Protein AF-A0A2A2F6D9-F1 (afdb_monomer_lite)

Structure (mmCIF, N/CA/C/O backbone):
data_AF-A0A2A2F6D9-F1
#
_entry.id   AF-A0A2A2F6D9-F1
#
loop_
_atom_site.group_PDB
_atom_site.id
_atom_site.type_symbol
_atom_site.label_atom_id
_atom_site.label_alt_id
_atom_site.label_comp_id
_atom_site.label_asym_id
_atom_site.label_entity_id
_atom_site.label_seq_id
_atom_site.pdbx_PDB_ins_code
_atom_site.Cartn_x
_atom_site.Cartn_y
_atom_site.Cartn_z
_atom_site.occupancy
_atom_site.B_iso_or_equiv
_atom_site.auth_seq_id
_atom_site.auth_comp_id
_atom_site.auth_asym_id
_atom_site.auth_atom_id
_atom_site.pdbx_PDB_model_num
ATOM 1 N N . MET A 1 1 ? 51.964 -41.906 -39.718 1.00 43.00 1 MET A N 1
ATOM 2 C CA . MET A 1 1 ? 52.713 -40.683 -39.360 1.00 43.00 1 MET A CA 1
ATOM 3 C C . MET A 1 1 ? 52.115 -39.531 -40.146 1.00 43.00 1 MET A C 1
ATOM 5 O O . MET A 1 1 ? 51.788 -39.744 -41.304 1.00 43.00 1 MET A O 1
ATOM 9 N N . SER A 1 2 ? 52.024 -38.369 -39.494 1.00 34.75 2 SER A N 1
ATOM 10 C CA . SER A 1 2 ? 51.356 -37.113 -39.884 1.00 34.75 2 SER A CA 1
ATOM 11 C C . SER A 1 2 ? 49.825 -37.084 -39.756 1.00 34.75 2 SER A C 1
ATOM 13 O O . SER A 1 2 ? 49.153 -38.076 -40.006 1.00 34.75 2 SER A O 1
ATOM 15 N N . TRP A 1 3 ? 49.200 -35.960 -39.421 1.00 29.88 3 TRP A N 1
ATOM 16 C CA . TRP A 1 3 ? 49.374 -35.036 -38.292 1.00 29.88 3 TRP A CA 1
ATOM 17 C C . TRP A 1 3 ? 48.046 -34.258 -38.215 1.00 29.88 3 TRP A C 1
ATOM 19 O O . TRP A 1 3 ? 47.393 -34.045 -39.235 1.00 29.88 3 TRP A O 1
ATOM 29 N N . PHE A 1 4 ? 47.624 -33.874 -37.013 1.00 44.81 4 PHE A N 1
ATOM 30 C CA . PHE A 1 4 ? 46.450 -33.032 -36.775 1.00 44.81 4 PHE A CA 1
ATOM 31 C C . PHE A 1 4 ? 46.633 -31.634 -37.371 1.00 44.81 4 PHE A C 1
ATOM 33 O O . PHE A 1 4 ? 47.672 -31.032 -37.134 1.00 44.81 4 PHE A O 1
ATOM 40 N N . THR A 1 5 ? 45.564 -31.050 -37.917 1.00 42.06 5 THR A N 1
ATOM 41 C CA . THR A 1 5 ? 45.188 -29.665 -37.586 1.00 42.06 5 THR A CA 1
ATOM 42 C C . THR A 1 5 ? 43.671 -29.494 -37.647 1.00 42.06 5 THR A C 1
ATOM 44 O O . THR A 1 5 ? 43.041 -29.440 -38.697 1.00 42.06 5 THR A O 1
ATOM 47 N N . ARG A 1 6 ? 43.081 -29.426 -36.450 1.00 45.91 6 ARG A N 1
ATOM 48 C CA . ARG A 1 6 ? 41.767 -28.843 -36.191 1.00 45.91 6 ARG A CA 1
ATOM 49 C C . ARG A 1 6 ? 41.917 -27.325 -36.258 1.00 45.91 6 ARG A C 1
ATOM 51 O O . ARG A 1 6 ? 42.687 -26.775 -35.476 1.00 45.91 6 ARG A O 1
ATOM 58 N N . THR A 1 7 ? 41.131 -26.659 -37.091 1.00 43.53 7 THR A N 1
ATOM 59 C CA . THR A 1 7 ? 40.937 -25.206 -37.012 1.00 43.53 7 THR A CA 1
ATOM 60 C C . THR A 1 7 ? 39.458 -24.962 -36.754 1.00 43.53 7 THR A C 1
ATOM 62 O O . THR A 1 7 ? 38.658 -24.826 -37.673 1.00 43.53 7 THR A O 1
ATOM 65 N N . ALA A 1 8 ? 39.071 -24.993 -35.478 1.00 43.31 8 ALA A N 1
ATOM 66 C CA . ALA A 1 8 ? 37.779 -24.475 -35.057 1.00 43.31 8 ALA A CA 1
ATOM 67 C C . ALA A 1 8 ? 37.908 -22.950 -35.009 1.00 43.31 8 ALA A C 1
ATOM 69 O O . ALA A 1 8 ? 38.541 -22.402 -34.108 1.00 43.31 8 ALA A O 1
ATOM 70 N N . ILE A 1 9 ? 37.363 -22.281 -36.021 1.00 41.03 9 ILE A N 1
ATOM 71 C CA . ILE A 1 9 ? 37.222 -20.829 -36.038 1.00 41.03 9 ILE A CA 1
ATOM 72 C C . ILE A 1 9 ? 36.153 -20.491 -34.997 1.00 41.03 9 ILE A C 1
ATOM 74 O O . ILE A 1 9 ? 34.962 -20.692 -35.226 1.00 41.03 9 ILE A O 1
ATOM 78 N N . TRP A 1 10 ? 36.586 -20.017 -33.831 1.00 39.91 10 TRP A N 1
ATOM 79 C CA . TRP A 1 10 ? 35.706 -19.358 -32.876 1.00 39.91 10 TRP A CA 1
ATOM 80 C C . TRP A 1 10 ? 35.359 -17.981 -33.436 1.00 39.91 10 TRP A C 1
ATOM 82 O O . TRP A 1 10 ? 36.112 -17.022 -33.285 1.00 39.91 10 TRP A O 1
ATOM 92 N N . ILE A 1 11 ? 34.221 -17.892 -34.123 1.00 44.56 11 ILE A N 1
ATOM 93 C CA . ILE A 1 11 ? 33.570 -16.609 -34.374 1.00 44.56 11 ILE A CA 1
ATOM 94 C C . ILE A 1 11 ? 32.950 -16.197 -33.039 1.00 44.56 11 ILE A C 1
ATOM 96 O O . ILE A 1 11 ? 31.826 -16.577 -32.719 1.00 44.56 11 ILE A O 1
ATOM 100 N N . CYS A 1 12 ? 33.700 -15.446 -32.234 1.00 41.66 12 CYS A N 1
ATOM 101 C CA . CYS A 1 12 ? 33.106 -14.637 -31.180 1.00 41.66 12 CYS A CA 1
ATOM 102 C C . CYS A 1 12 ? 32.292 -13.546 -31.877 1.00 41.66 12 CYS A C 1
ATOM 104 O O . CYS A 1 12 ? 32.817 -12.488 -32.222 1.00 41.66 12 CYS A O 1
ATOM 106 N N . ALA A 1 13 ? 31.015 -13.823 -32.137 1.00 41.53 13 ALA A N 1
ATOM 107 C CA . ALA A 1 13 ? 30.051 -12.772 -32.390 1.00 41.53 13 ALA A CA 1
ATOM 108 C C . ALA A 1 13 ? 29.949 -11.963 -31.093 1.00 41.53 13 ALA A C 1
ATOM 110 O O . ALA A 1 13 ? 29.231 -12.339 -30.169 1.00 41.53 13 ALA A O 1
ATOM 111 N N . ALA A 1 14 ? 30.726 -10.883 -30.999 1.00 44.94 14 ALA A N 1
ATOM 112 C CA . ALA A 1 14 ? 30.404 -9.804 -30.089 1.00 44.94 14 ALA A CA 1
ATOM 113 C C . ALA A 1 14 ? 29.036 -9.291 -30.543 1.00 44.94 14 ALA A C 1
ATOM 115 O O . ALA A 1 14 ? 28.922 -8.646 -31.585 1.00 44.94 14 ALA A O 1
ATOM 116 N N . VAL A 1 15 ? 27.987 -9.678 -29.820 1.00 47.47 15 VAL A N 1
ATOM 117 C CA . VAL A 1 15 ? 26.666 -9.076 -29.961 1.00 47.47 15 VAL A CA 1
ATOM 118 C C . VAL A 1 15 ? 26.831 -7.658 -29.439 1.00 47.47 15 VAL A C 1
ATOM 120 O O . VAL A 1 15 ? 26.699 -7.401 -28.252 1.00 47.47 15 VAL A O 1
ATOM 123 N N . SER A 1 16 ? 27.246 -6.747 -30.312 1.00 50.25 16 SER A N 1
ATOM 124 C CA . SER A 1 16 ? 27.287 -5.330 -30.008 1.00 50.25 16 SER A CA 1
ATOM 125 C C . SER A 1 16 ? 25.850 -4.872 -29.795 1.00 50.25 16 SER A C 1
ATOM 127 O O . SER A 1 16 ? 25.067 -4.755 -30.741 1.00 50.25 16 SER A O 1
ATOM 129 N N . VAL A 1 17 ? 25.495 -4.648 -28.533 1.00 53.50 17 VAL A N 1
ATOM 130 C CA . VAL A 1 17 ? 24.250 -3.985 -28.147 1.00 53.50 17 VAL A CA 1
ATOM 131 C C . VAL A 1 17 ? 24.184 -2.674 -28.903 1.00 53.50 17 VAL A C 1
ATOM 133 O O . VAL A 1 17 ? 25.054 -1.811 -28.774 1.00 53.50 17 VAL A O 1
ATOM 136 N N . SER A 1 18 ? 23.173 -2.541 -29.752 1.00 50.72 18 SER A N 1
ATOM 137 C CA . SER A 1 18 ? 22.985 -1.300 -30.482 1.00 50.72 18 SER A CA 1
ATOM 138 C C . SER A 1 18 ? 22.567 -0.207 -29.492 1.00 50.72 18 SER A C 1
ATOM 140 O O . SER A 1 18 ? 21.715 -0.453 -28.643 1.00 50.72 18 SER A O 1
ATOM 142 N N . PRO A 1 19 ? 23.083 1.027 -29.597 1.00 52.06 19 PRO A N 1
ATOM 143 C CA . PRO A 1 19 ? 22.682 2.130 -28.715 1.00 52.06 19 PRO A CA 1
ATOM 144 C C . PRO A 1 19 ? 21.162 2.395 -28.721 1.00 52.06 19 PRO A C 1
ATOM 146 O O . PRO A 1 19 ? 20.620 2.893 -27.735 1.00 52.06 19 PRO A O 1
ATOM 149 N N . ALA A 1 20 ? 20.460 1.990 -29.787 1.00 54.66 20 ALA A N 1
ATOM 150 C CA . ALA A 1 20 ? 19.001 1.991 -29.862 1.00 54.66 20 ALA A CA 1
ATOM 151 C C . ALA A 1 20 ? 18.343 1.117 -28.774 1.00 54.66 20 ALA A C 1
ATOM 153 O O . ALA A 1 20 ? 17.448 1.593 -28.084 1.00 54.66 20 ALA A O 1
ATOM 154 N N . THR A 1 21 ? 18.834 -0.105 -28.528 1.00 62.47 21 THR A N 1
ATOM 155 C CA . THR A 1 21 ? 18.235 -1.019 -27.537 1.00 62.47 21 THR A CA 1
ATOM 156 C C . THR A 1 21 ? 18.499 -0.568 -26.101 1.00 62.47 21 THR A C 1
ATOM 158 O O . THR A 1 21 ? 17.655 -0.766 -25.233 1.00 62.47 21 THR A O 1
ATOM 161 N N . ALA A 1 22 ? 19.639 0.085 -25.842 1.00 64.56 22 ALA A N 1
ATOM 162 C CA . ALA A 1 22 ? 19.939 0.665 -24.532 1.00 64.56 22 ALA A CA 1
ATOM 163 C C . ALA A 1 22 ? 19.048 1.885 -24.227 1.00 64.56 22 ALA A C 1
ATOM 165 O O . ALA A 1 22 ? 18.476 1.977 -23.142 1.00 64.56 22 ALA A O 1
ATOM 166 N N . SER A 1 23 ? 18.872 2.792 -25.197 1.00 71.38 23 SER A N 1
ATOM 167 C CA . SER A 1 23 ? 17.970 3.942 -25.039 1.00 71.38 23 SER A CA 1
ATOM 168 C C . SER A 1 23 ? 16.511 3.505 -24.877 1.00 71.38 23 SER A C 1
ATOM 170 O O . SER A 1 23 ? 15.799 4.059 -24.043 1.00 71.38 23 SER A O 1
ATOM 172 N N . GLU A 1 24 ? 16.066 2.503 -25.638 1.00 85.38 24 GLU A N 1
ATOM 173 C CA . GLU A 1 24 ? 14.720 1.933 -25.521 1.00 85.38 24 GLU A CA 1
ATOM 174 C C . GLU A 1 24 ? 14.499 1.255 -24.162 1.00 85.38 24 GLU A C 1
ATOM 176 O O . GLU A 1 24 ? 13.464 1.478 -23.534 1.00 85.38 24 GLU A O 1
ATOM 181 N N . ALA A 1 25 ? 15.482 0.492 -23.668 1.00 86.69 25 ALA A N 1
ATOM 182 C CA . ALA A 1 25 ? 15.439 -0.129 -22.345 1.00 86.69 25 ALA A CA 1
ATOM 183 C C . ALA A 1 25 ? 15.317 0.911 -21.223 1.00 86.69 25 ALA A C 1
ATOM 185 O O . ALA A 1 25 ? 14.482 0.755 -20.330 1.00 86.69 25 ALA A O 1
ATOM 186 N N . ARG A 1 26 ? 16.105 1.992 -21.294 1.00 87.38 26 ARG A N 1
ATOM 187 C CA . ARG A 1 26 ? 16.047 3.092 -20.324 1.00 87.38 26 ARG A CA 1
ATOM 188 C C . ARG A 1 26 ? 14.677 3.764 -20.329 1.00 87.38 26 ARG A C 1
ATOM 190 O O . ARG A 1 26 ? 14.047 3.843 -19.281 1.00 87.38 26 ARG A O 1
ATOM 197 N N . THR A 1 27 ? 14.184 4.176 -21.498 1.00 90.94 27 THR A N 1
ATOM 198 C CA . THR A 1 27 ? 12.860 4.809 -21.621 1.00 90.94 27 THR A CA 1
ATOM 199 C C . THR A 1 27 ? 11.736 3.882 -21.161 1.00 90.94 27 THR A C 1
ATOM 201 O O . THR A 1 27 ? 10.757 4.334 -20.570 1.00 90.94 27 THR A O 1
ATOM 204 N N . TYR A 1 28 ? 11.853 2.579 -21.414 1.00 91.44 28 TYR A N 1
ATOM 205 C CA . 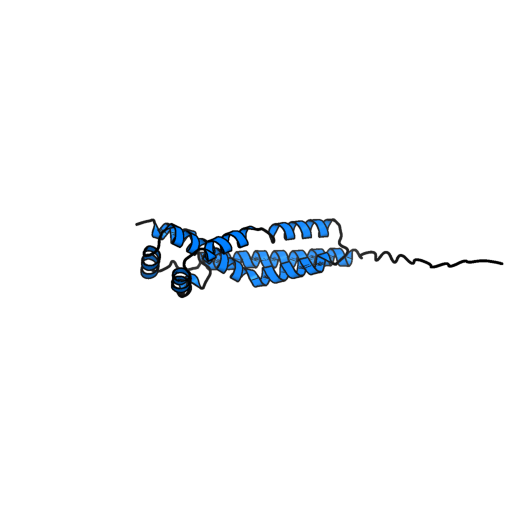TYR A 1 28 ? 10.863 1.614 -20.955 1.00 91.44 28 TYR A CA 1
ATOM 206 C C . TYR A 1 28 ? 10.868 1.459 -19.427 1.00 91.44 28 TYR A C 1
ATOM 208 O O . TYR A 1 28 ? 9.796 1.466 -18.825 1.00 91.44 28 TYR A O 1
ATOM 216 N N . LEU A 1 29 ? 12.047 1.386 -18.792 1.00 92.81 29 LEU A N 1
ATOM 217 C CA . LEU A 1 29 ? 12.171 1.377 -17.329 1.00 92.81 29 LEU A CA 1
ATOM 218 C C . LEU A 1 29 ? 11.568 2.646 -16.713 1.00 92.81 29 LEU A C 1
ATOM 220 O O . LEU A 1 29 ? 10.769 2.545 -15.789 1.00 92.81 29 LEU A O 1
ATOM 224 N N . GLU A 1 30 ? 11.902 3.819 -17.254 1.00 93.94 30 GLU A N 1
ATOM 225 C CA . GLU A 1 30 ? 11.395 5.117 -16.786 1.00 93.94 30 GLU A CA 1
ATOM 226 C C . GLU A 1 30 ? 9.871 5.176 -16.778 1.00 93.94 30 GLU A C 1
ATOM 228 O O . GLU A 1 30 ? 9.280 5.506 -15.756 1.00 93.94 30 GLU A O 1
ATOM 233 N N . LYS A 1 31 ? 9.227 4.769 -17.876 1.00 96.00 31 LYS A N 1
ATOM 234 C CA . LYS A 1 31 ? 7.760 4.741 -17.965 1.00 96.00 31 LYS A CA 1
ATOM 235 C C . LYS A 1 31 ? 7.118 3.837 -16.916 1.00 96.00 31 LYS A C 1
ATOM 237 O O . LYS A 1 31 ? 6.002 4.097 -16.480 1.00 96.00 31 LYS A O 1
ATOM 242 N N . ARG A 1 32 ? 7.783 2.741 -16.543 1.00 96.50 32 ARG A N 1
ATOM 243 C CA . ARG A 1 32 ? 7.268 1.810 -15.530 1.00 96.50 32 ARG A CA 1
ATOM 244 C C . ARG A 1 32 ? 7.487 2.314 -14.112 1.00 96.50 32 ARG A C 1
ATOM 246 O O . ARG A 1 32 ? 6.631 2.068 -13.273 1.00 96.50 32 ARG A O 1
ATOM 253 N N . VAL A 1 33 ? 8.579 3.035 -13.869 1.00 96.19 33 VAL A N 1
ATOM 254 C CA . VAL A 1 33 ? 8.790 3.759 -12.610 1.00 96.19 33 VAL A CA 1
ATOM 255 C C . VAL A 1 33 ? 7.732 4.849 -12.453 1.00 96.19 33 VAL A C 1
ATOM 257 O O . VAL A 1 33 ? 7.029 4.849 -11.452 1.00 96.19 33 VAL A O 1
ATOM 260 N N . GLU A 1 34 ? 7.529 5.685 -13.473 1.00 97.50 34 GLU A N 1
ATOM 261 C CA . G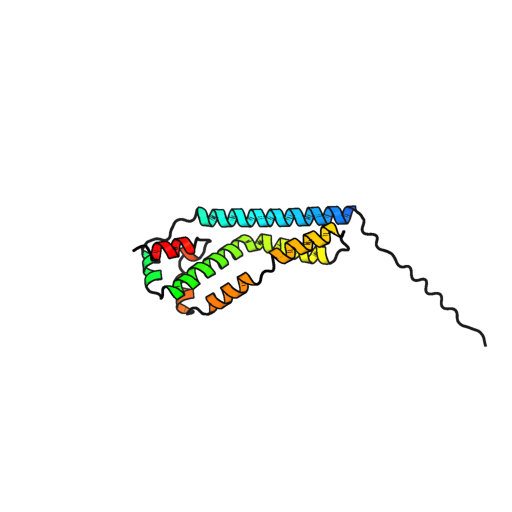LU A 1 34 ? 6.518 6.753 -13.460 1.00 97.50 34 GLU A CA 1
ATOM 262 C C . GLU A 1 34 ? 5.100 6.202 -13.227 1.00 97.50 34 GLU A C 1
ATOM 264 O O . GLU A 1 34 ? 4.341 6.736 -12.423 1.00 97.50 34 GLU A O 1
ATOM 269 N N . ALA A 1 35 ? 4.740 5.092 -13.880 1.00 97.50 35 ALA A N 1
ATOM 270 C CA . ALA A 1 35 ? 3.446 4.446 -13.658 1.00 97.50 35 ALA A CA 1
ATOM 271 C C . ALA A 1 35 ? 3.272 3.946 -12.212 1.00 97.50 35 ALA A C 1
ATOM 273 O O . ALA A 1 35 ? 2.170 4.018 -11.670 1.00 97.50 35 ALA A O 1
ATOM 274 N N . TYR A 1 36 ? 4.340 3.442 -11.588 1.00 96.31 36 TYR A N 1
ATOM 275 C CA . TYR A 1 36 ? 4.311 3.016 -10.190 1.00 96.31 36 TYR A CA 1
ATOM 276 C C . TYR A 1 36 ? 4.207 4.212 -9.231 1.00 96.31 36 TYR A C 1
ATOM 278 O O . TYR A 1 36 ? 3.384 4.182 -8.322 1.00 96.31 36 TYR A O 1
ATOM 286 N N . GLU A 1 37 ? 4.940 5.298 -9.481 1.00 95.88 37 GLU A N 1
ATOM 287 C CA . GLU A 1 37 ? 4.827 6.549 -8.713 1.00 95.88 37 GLU A CA 1
ATOM 288 C C . GLU A 1 37 ? 3.399 7.115 -8.768 1.00 95.88 37 GLU A C 1
ATOM 290 O O . GLU A 1 37 ? 2.805 7.426 -7.737 1.00 95.88 37 GLU A O 1
ATOM 295 N N . GLN A 1 38 ? 2.781 7.135 -9.952 1.00 97.75 38 GLN A N 1
ATOM 296 C CA . GLN A 1 38 ? 1.377 7.532 -10.109 1.00 97.75 38 GLN A CA 1
ATOM 297 C C . GLN A 1 38 ? 0.398 6.574 -9.411 1.00 97.75 38 GLN A C 1
ATOM 299 O O . GLN A 1 38 ? -0.708 6.972 -9.041 1.00 97.75 38 GLN A O 1
ATOM 304 N N . ALA A 1 39 ? 0.742 5.292 -9.257 1.00 96.56 39 ALA A N 1
ATOM 305 C CA . ALA A 1 39 ? -0.068 4.358 -8.480 1.00 96.56 39 ALA A CA 1
ATOM 306 C C . ALA A 1 39 ? -0.015 4.692 -6.987 1.00 96.56 39 ALA A C 1
ATOM 308 O O . ALA A 1 39 ? -1.078 4.788 -6.378 1.00 96.56 39 ALA A O 1
ATOM 309 N N . ILE A 1 40 ? 1.177 4.967 -6.446 1.00 94.69 40 ILE A N 1
ATOM 310 C CA . ILE A 1 40 ? 1.360 5.422 -5.059 1.00 94.69 40 ILE A CA 1
ATOM 311 C C . ILE A 1 40 ? 0.505 6.668 -4.805 1.00 94.69 40 ILE A C 1
ATOM 313 O O . ILE A 1 40 ? -0.351 6.657 -3.923 1.00 94.69 40 ILE A O 1
ATOM 317 N N . GLU A 1 41 ? 0.634 7.708 -5.634 1.00 96.75 41 GLU A N 1
ATOM 318 C CA . GLU A 1 41 ? -0.120 8.958 -5.455 1.00 96.75 41 GLU A CA 1
ATOM 319 C C . GLU A 1 41 ? -1.642 8.747 -5.462 1.00 96.75 41 GLU A C 1
ATOM 321 O O . GLU A 1 41 ? -2.362 9.339 -4.650 1.00 96.75 41 GLU A O 1
ATOM 326 N N . ARG A 1 42 ? -2.150 7.885 -6.356 1.00 96.38 42 ARG A N 1
ATOM 327 C CA . ARG A 1 42 ? -3.578 7.532 -6.404 1.00 96.38 42 ARG A CA 1
ATOM 328 C C . ARG A 1 42 ? -4.022 6.782 -5.150 1.00 96.38 42 ARG A C 1
ATOM 330 O O . ARG A 1 42 ? -5.095 7.081 -4.631 1.00 96.38 42 ARG A O 1
ATOM 337 N N . CYS A 1 43 ? -3.229 5.826 -4.674 1.00 95.38 43 CYS A N 1
ATOM 338 C CA . CYS A 1 43 ? -3.538 5.045 -3.477 1.00 95.38 43 CYS A CA 1
ATOM 339 C C . CYS A 1 43 ? -3.522 5.922 -2.219 1.00 95.38 43 CYS A C 1
ATOM 341 O O . CYS A 1 43 ? -4.463 5.878 -1.426 1.00 95.38 43 CYS A O 1
ATOM 343 N N . GLU A 1 44 ? -2.533 6.804 -2.077 1.00 95.12 44 GLU A N 1
ATOM 344 C CA . GLU A 1 44 ? -2.510 7.782 -0.990 1.00 95.12 44 GLU A CA 1
ATOM 345 C C . GLU A 1 44 ? -3.700 8.748 -1.058 1.00 95.12 44 GLU A C 1
ATOM 347 O O . GLU A 1 44 ? -4.254 9.134 -0.027 1.00 95.12 44 GLU A O 1
ATOM 352 N N . GLN A 1 45 ? -4.117 9.153 -2.262 1.00 96.06 45 GLN A N 1
ATOM 353 C CA . GLN A 1 45 ? -5.289 10.009 -2.417 1.00 96.06 45 GLN A CA 1
ATOM 354 C C . GLN A 1 45 ? -6.559 9.310 -1.924 1.00 96.06 45 GLN A C 1
ATOM 356 O O . GLN A 1 45 ? -7.344 9.938 -1.216 1.00 96.06 45 GLN A O 1
ATOM 361 N N . GLN A 1 46 ? -6.727 8.014 -2.209 1.00 95.38 46 GLN A N 1
ATOM 362 C CA . GLN A 1 46 ? -7.840 7.228 -1.667 1.00 95.38 46 GLN A CA 1
ATOM 363 C C . GLN A 1 46 ? -7.832 7.208 -0.136 1.00 95.38 46 GLN A C 1
ATOM 365 O O . GLN A 1 46 ? -8.884 7.380 0.474 1.00 95.38 46 GLN A O 1
ATOM 370 N N . VAL A 1 47 ? -6.656 7.065 0.486 1.00 95.88 47 VAL A N 1
ATOM 371 C CA . VAL A 1 47 ? -6.508 7.134 1.949 1.00 95.88 47 VAL A CA 1
ATOM 372 C C . VAL A 1 47 ? -6.915 8.510 2.483 1.00 95.88 47 VAL A C 1
ATOM 374 O O . VAL A 1 47 ? -7.659 8.589 3.458 1.00 95.88 47 VAL A O 1
ATOM 377 N N . ARG A 1 48 ? -6.467 9.598 1.842 1.00 93.56 48 ARG A N 1
ATOM 378 C CA . ARG A 1 48 ? -6.781 10.980 2.254 1.00 93.56 48 ARG A CA 1
ATOM 379 C C . ARG A 1 48 ? -8.262 11.328 2.113 1.00 93.56 48 ARG A C 1
ATOM 381 O O . ARG A 1 48 ? -8.789 12.090 2.919 1.00 93.56 48 ARG A O 1
ATOM 388 N N . GLU A 1 49 ? -8.920 10.806 1.084 1.00 94.19 49 GLU A N 1
ATOM 389 C CA . GLU A 1 49 ? -10.346 11.032 0.819 1.00 94.19 49 GLU A CA 1
ATOM 390 C C . GLU A 1 49 ? -11.257 10.091 1.618 1.00 94.19 49 GLU A C 1
ATOM 392 O O . GLU A 1 49 ? -12.476 10.290 1.659 1.00 94.19 49 GLU A O 1
ATOM 397 N N . ARG A 1 50 ? -10.688 9.068 2.269 1.00 93.38 50 ARG A N 1
ATOM 398 C CA . ARG A 1 50 ? -11.448 8.086 3.036 1.00 93.38 50 ARG A CA 1
ATOM 399 C C . ARG A 1 50 ? -12.122 8.751 4.235 1.00 93.38 50 ARG A C 1
ATOM 401 O O . ARG A 1 50 ? -11.473 9.347 5.092 1.00 93.38 50 ARG A O 1
ATOM 408 N N . ALA A 1 51 ? -13.444 8.607 4.319 1.00 93.12 51 ALA A N 1
ATOM 409 C CA . ALA A 1 51 ? -14.202 9.043 5.486 1.00 93.12 51 ALA A CA 1
ATOM 410 C C . ALA A 1 51 ? -13.735 8.297 6.744 1.00 93.12 51 ALA A C 1
ATOM 412 O O . ALA A 1 51 ? -13.456 7.105 6.677 1.00 93.12 51 ALA A O 1
ATOM 413 N N . PHE A 1 52 ? -13.687 8.988 7.882 1.00 92.44 52 PHE A N 1
ATOM 414 C CA . PHE A 1 52 ? -13.282 8.414 9.168 1.00 92.44 52 PHE A CA 1
ATOM 415 C C . PHE A 1 52 ? -14.236 7.287 9.619 1.00 92.44 52 PHE A C 1
ATOM 417 O O . PHE A 1 52 ? -15.428 7.360 9.298 1.00 92.44 52 PHE A O 1
ATOM 424 N N . PRO A 1 53 ? -13.774 6.255 10.359 1.00 94.19 53 PRO A N 1
ATOM 425 C CA . PRO A 1 53 ? -14.666 5.210 10.847 1.00 94.19 53 PRO A CA 1
ATOM 426 C C . PRO A 1 53 ? -15.677 5.787 11.843 1.00 94.19 53 PRO A C 1
ATOM 428 O O . PRO A 1 53 ? -15.368 6.708 12.599 1.00 94.19 53 PRO A O 1
ATOM 431 N N . GLY A 1 54 ? -16.888 5.230 11.841 1.00 93.06 54 GLY A N 1
ATOM 432 C CA . GLY A 1 54 ? -17.932 5.610 12.791 1.00 93.06 54 GLY A CA 1
ATOM 433 C C . GLY A 1 54 ? -17.641 5.134 14.218 1.00 93.06 54 GLY A C 1
ATOM 434 O O . GLY A 1 54 ? -16.827 4.234 14.434 1.00 93.06 54 GLY A O 1
ATOM 435 N N . ASP A 1 55 ? -18.362 5.705 15.185 1.00 92.62 55 ASP A N 1
ATOM 436 C CA . ASP A 1 55 ? -18.170 5.432 16.616 1.00 92.62 55 ASP A CA 1
ATOM 437 C C . ASP A 1 55 ? -18.331 3.950 16.978 1.00 92.62 55 ASP A C 1
ATOM 439 O O . ASP A 1 55 ? -17.575 3.436 17.795 1.00 92.62 55 ASP A O 1
ATOM 443 N N . GLU A 1 56 ? -19.260 3.237 16.334 1.00 93.44 56 GLU A N 1
ATOM 444 C CA . GLU A 1 56 ? -19.479 1.801 16.560 1.00 93.44 56 GLU A CA 1
ATOM 445 C C . GLU A 1 56 ? -18.210 0.976 16.303 1.00 93.44 56 GLU A C 1
ATOM 447 O O . GLU A 1 56 ? -17.818 0.152 17.130 1.00 93.44 56 GLU A O 1
ATOM 452 N N . LEU A 1 57 ? -17.510 1.266 15.202 1.00 94.50 57 LEU A N 1
ATOM 453 C CA . LEU A 1 57 ? -16.263 0.590 14.863 1.00 94.50 57 LEU A CA 1
ATOM 454 C C . LEU A 1 57 ? -15.132 0.981 15.824 1.00 94.50 57 LEU A C 1
ATOM 456 O O . LEU A 1 57 ? -14.306 0.143 16.189 1.00 94.50 57 LEU A O 1
ATOM 460 N N .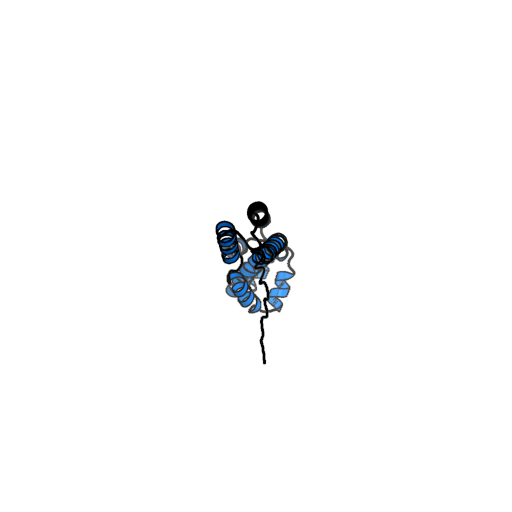 LEU A 1 58 ? -15.096 2.239 16.274 1.00 95.00 58 LEU A N 1
ATOM 461 C CA . LEU A 1 58 ? -14.139 2.669 17.295 1.00 95.00 58 LEU A CA 1
ATOM 462 C C . LEU A 1 58 ? -14.366 1.927 18.618 1.00 95.00 58 LEU A C 1
ATOM 464 O O . LEU A 1 58 ? -13.396 1.473 19.225 1.00 95.00 58 LEU A O 1
ATOM 468 N N . GLU A 1 59 ? -15.617 1.741 19.045 1.00 93.38 59 GLU A N 1
ATOM 469 C CA . GLU A 1 59 ? -15.938 0.958 20.243 1.00 93.38 59 GLU A CA 1
ATOM 470 C C . GLU A 1 59 ? -15.557 -0.517 20.097 1.00 93.38 59 GLU A C 1
ATOM 472 O O . GLU A 1 59 ? -14.976 -1.089 21.019 1.00 93.38 59 GLU A O 1
ATOM 477 N N . GLN A 1 60 ? -15.802 -1.131 18.937 1.00 93.50 60 GLN A N 1
ATOM 478 C CA . GLN A 1 60 ? -15.371 -2.504 18.658 1.00 93.50 60 GLN A CA 1
ATOM 479 C C . GLN A 1 60 ? -13.850 -2.651 18.771 1.00 93.50 60 GLN A C 1
ATOM 481 O O . GLN A 1 60 ? -13.361 -3.573 19.423 1.00 93.50 60 GLN A O 1
ATOM 486 N N . LEU A 1 61 ? -13.080 -1.707 18.222 1.00 95.50 61 LEU A N 1
ATOM 487 C CA . LEU A 1 61 ? -11.624 -1.711 18.370 1.00 95.50 61 LEU A CA 1
ATOM 488 C C . LEU A 1 61 ? -11.198 -1.598 19.843 1.00 95.50 61 LEU A C 1
ATOM 490 O O . LEU A 1 61 ? -10.230 -2.243 20.246 1.00 95.50 61 LEU A O 1
ATOM 494 N N . ARG A 1 62 ? -11.919 -0.828 20.671 1.00 93.44 62 ARG A N 1
ATOM 495 C CA . ARG A 1 62 ? -11.628 -0.678 22.112 1.00 93.44 62 ARG A CA 1
ATOM 496 C C . ARG A 1 62 ? -11.882 -1.944 22.934 1.00 93.44 62 ARG A C 1
ATOM 498 O O . ARG A 1 62 ? -11.379 -2.038 24.051 1.00 93.44 62 ARG A O 1
ATOM 505 N N . GLN A 1 63 ? -12.598 -2.933 22.397 1.00 93.81 63 GLN A N 1
ATOM 506 C CA . GLN A 1 63 ? -12.776 -4.235 23.053 1.00 93.81 63 GLN A CA 1
ATOM 507 C C . GLN A 1 63 ? -11.501 -5.095 23.032 1.00 93.81 63 GLN A C 1
ATOM 509 O O . GLN A 1 63 ? -11.423 -6.102 23.737 1.00 93.81 63 GLN A O 1
ATOM 514 N N . HIS A 1 64 ? -10.493 -4.703 22.248 1.00 94.69 64 HIS A N 1
ATOM 515 C CA . HIS A 1 64 ? -9.217 -5.399 22.125 1.00 94.69 64 HIS A CA 1
ATOM 516 C C . HIS A 1 64 ? -8.084 -4.657 22.844 1.00 94.69 64 HIS A C 1
ATOM 518 O O . HIS A 1 64 ? -8.145 -3.453 23.100 1.00 94.69 64 HIS A O 1
ATOM 524 N N . GLU A 1 65 ? -6.990 -5.363 23.143 1.00 94.50 65 GLU A N 1
ATOM 525 C CA . GLU A 1 65 ? -5.813 -4.721 23.728 1.00 94.50 65 GLU A CA 1
ATOM 526 C C . GLU A 1 65 ? -5.230 -3.679 22.763 1.00 94.50 65 GLU A C 1
ATOM 528 O O . GLU A 1 65 ? -4.947 -3.980 21.602 1.00 94.50 65 GLU A O 1
ATOM 533 N N . LEU A 1 66 ? -4.926 -2.473 23.257 1.00 93.88 66 LEU A N 1
ATOM 534 C CA . LEU A 1 66 ? -4.375 -1.380 22.441 1.00 93.88 66 LEU A CA 1
ATOM 535 C C . LEU A 1 66 ? -3.142 -1.797 21.619 1.00 93.88 66 LEU A C 1
ATOM 537 O O . LEU A 1 66 ? -2.947 -1.339 20.493 1.00 93.88 66 LEU A O 1
ATOM 541 N N . LYS A 1 67 ? -2.295 -2.680 22.164 1.00 93.88 67 LYS A N 1
ATOM 542 C CA . LYS A 1 67 ? -1.128 -3.214 21.448 1.00 93.88 67 LYS A CA 1
ATOM 543 C C . LYS A 1 67 ? -1.543 -4.049 20.232 1.00 93.88 67 LYS A C 1
ATOM 545 O O . LYS A 1 67 ? -0.928 -3.904 19.179 1.00 93.88 67 LYS A O 1
ATOM 550 N N . GLN A 1 68 ? -2.558 -4.897 20.375 1.00 95.44 68 GLN A N 1
ATOM 551 C CA . GLN A 1 68 ? -3.090 -5.721 19.290 1.00 95.44 68 GLN A CA 1
ATOM 552 C C . GLN A 1 68 ? -3.760 -4.843 18.233 1.00 95.44 68 GLN A C 1
ATOM 554 O O . GLN A 1 68 ? -3.459 -4.982 17.052 1.00 95.44 68 GLN A O 1
ATOM 559 N N . VAL A 1 69 ? -4.568 -3.869 18.663 1.00 96.06 69 VAL A N 1
ATOM 560 C CA . VAL A 1 69 ? -5.213 -2.897 17.770 1.00 96.06 69 VAL A CA 1
ATOM 561 C C . VAL A 1 69 ? -4.183 -2.118 16.964 1.00 96.06 69 VAL A C 1
ATOM 563 O O . VAL A 1 69 ? -4.295 -2.013 15.749 1.00 96.06 69 VAL A O 1
ATOM 566 N N . ARG A 1 70 ? -3.126 -1.619 17.613 1.00 95.69 70 ARG A N 1
ATOM 567 C CA . ARG A 1 70 ? -2.034 -0.926 16.921 1.00 95.69 70 ARG A CA 1
ATOM 568 C C . ARG A 1 70 ? -1.388 -1.809 15.857 1.00 95.69 70 ARG A C 1
ATOM 570 O O . ARG A 1 70 ? -1.098 -1.325 14.769 1.00 95.69 70 ARG A O 1
ATOM 577 N N . VAL A 1 71 ? -1.113 -3.075 16.170 1.00 95.25 71 VAL A N 1
ATOM 578 C CA . VAL A 1 71 ? -0.531 -4.004 15.190 1.00 95.25 71 VAL A CA 1
ATOM 579 C C . VAL A 1 71 ? -1.504 -4.233 14.035 1.00 95.25 71 VAL A C 1
ATOM 581 O O . VAL A 1 71 ? -1.076 -4.158 12.887 1.00 95.25 71 VAL A O 1
ATOM 584 N N . PHE A 1 72 ? -2.790 -4.440 14.329 1.00 96.38 72 PHE A N 1
ATOM 585 C CA . PHE A 1 72 ? -3.833 -4.631 13.325 1.00 96.38 72 PHE A CA 1
ATOM 586 C C . PHE A 1 72 ? -3.941 -3.424 12.389 1.00 96.38 72 PHE A C 1
ATOM 588 O O . PHE A 1 72 ? -3.747 -3.581 11.189 1.00 96.38 72 PHE A O 1
ATOM 595 N N . LEU A 1 73 ? -4.175 -2.223 12.928 1.00 96.12 73 LEU A N 1
ATOM 596 C CA . LEU A 1 73 ? -4.405 -1.009 12.139 1.00 96.12 73 LEU A CA 1
ATOM 597 C C . LEU A 1 73 ? -3.226 -0.699 11.215 1.00 96.12 73 LEU A C 1
ATOM 599 O O . LEU A 1 73 ? -3.426 -0.445 10.033 1.00 96.12 73 LEU A O 1
ATOM 603 N N . ILE A 1 74 ? -1.997 -0.765 11.734 1.00 93.38 74 ILE A N 1
ATOM 604 C CA . ILE A 1 74 ? -0.801 -0.453 10.946 1.00 93.38 74 ILE A CA 1
ATOM 605 C C . ILE A 1 74 ? -0.559 -1.510 9.867 1.00 93.38 74 ILE A C 1
ATOM 607 O O . ILE A 1 74 ? -0.314 -1.165 8.715 1.00 93.38 74 ILE A O 1
ATOM 611 N N . ALA A 1 75 ? -0.628 -2.796 10.214 1.00 93.25 75 ALA A N 1
ATOM 612 C CA . ALA A 1 75 ? -0.348 -3.847 9.244 1.00 93.25 75 ALA A CA 1
ATOM 613 C C . ALA A 1 75 ? -1.457 -3.982 8.194 1.00 93.25 75 ALA A C 1
ATOM 615 O O . ALA A 1 75 ? -1.154 -4.209 7.024 1.00 93.25 75 ALA A O 1
ATOM 616 N N . ARG A 1 76 ? -2.726 -3.805 8.581 1.00 94.75 76 ARG A N 1
ATOM 617 C CA . ARG A 1 76 ? -3.852 -3.853 7.648 1.00 94.75 76 ARG A CA 1
ATOM 618 C C . ARG A 1 76 ? -3.852 -2.653 6.704 1.00 94.75 76 ARG A C 1
ATOM 620 O O . ARG A 1 76 ? -4.044 -2.860 5.511 1.00 94.75 76 ARG A O 1
ATOM 627 N N . ALA A 1 77 ? -3.569 -1.444 7.199 1.00 94.38 77 ALA A N 1
ATOM 628 C CA . ALA A 1 77 ? -3.397 -0.264 6.348 1.00 94.38 77 ALA A CA 1
ATOM 629 C C . ALA A 1 77 ? -2.279 -0.486 5.317 1.00 94.38 77 ALA A C 1
ATOM 631 O O . ALA A 1 77 ? -2.530 -0.395 4.118 1.00 94.38 77 ALA A O 1
ATOM 632 N N . GLN A 1 78 ? -1.092 -0.915 5.771 1.00 90.75 78 GLN A N 1
ATOM 633 C CA . GLN A 1 78 ? 0.038 -1.231 4.890 1.00 90.75 78 GLN A CA 1
ATOM 634 C C . GLN A 1 78 ? -0.310 -2.313 3.859 1.00 90.75 78 GLN A C 1
ATOM 636 O O . GLN A 1 78 ? 0.106 -2.238 2.706 1.00 90.75 78 GLN A O 1
ATOM 641 N N . GLN A 1 79 ? -1.056 -3.346 4.264 1.00 91.56 79 GLN A N 1
ATOM 642 C CA . GLN A 1 79 ? -1.477 -4.412 3.362 1.00 91.56 79 GLN A CA 1
ATOM 643 C C . GLN A 1 79 ? -2.400 -3.887 2.259 1.00 91.56 79 GLN A C 1
ATOM 645 O O . GLN A 1 79 ? -2.222 -4.277 1.107 1.00 91.56 79 GLN A O 1
ATOM 650 N N . LEU A 1 80 ? -3.382 -3.050 2.595 1.00 93.75 80 LEU A N 1
ATOM 651 C CA . LEU A 1 80 ? -4.341 -2.508 1.628 1.00 93.75 80 LEU A CA 1
ATOM 652 C C . LEU A 1 80 ? -3.683 -1.499 0.683 1.00 93.75 80 LEU A C 1
ATOM 654 O O . LEU A 1 80 ? -3.944 -1.537 -0.515 1.00 93.75 80 LEU A O 1
ATOM 658 N N . GLU A 1 81 ? -2.770 -0.674 1.192 1.00 90.81 81 GLU A N 1
ATOM 659 C CA . GLU A 1 81 ? -1.925 0.207 0.380 1.00 90.81 81 GLU A CA 1
ATOM 660 C C . GLU A 1 81 ? -1.079 -0.608 -0.613 1.00 90.81 81 GLU A C 1
ATOM 662 O O . GLU A 1 81 ? -1.187 -0.432 -1.826 1.00 90.81 81 GLU A O 1
ATOM 667 N N . SER A 1 82 ? -0.358 -1.629 -0.133 1.00 88.94 82 SER A N 1
ATOM 668 C CA . SER A 1 82 ? 0.406 -2.525 -1.009 1.00 88.94 82 SER A CA 1
ATOM 669 C C . SER A 1 82 ? -0.464 -3.303 -2.001 1.00 88.94 82 SER A C 1
ATOM 671 O O . SER A 1 82 ? 0.018 -3.674 -3.067 1.00 88.94 82 SER A O 1
ATOM 673 N N . GLN A 1 83 ? -1.724 -3.604 -1.670 1.00 92.69 83 GLN A N 1
ATOM 674 C CA . GLN A 1 83 ? -2.667 -4.225 -2.605 1.00 92.69 83 GLN A CA 1
ATOM 675 C C . GLN A 1 83 ? -3.133 -3.244 -3.683 1.00 92.69 83 GLN A C 1
ATOM 677 O O . GLN A 1 83 ? -3.273 -3.659 -4.833 1.00 92.69 83 GLN A O 1
ATOM 682 N N . CYS A 1 84 ? -3.335 -1.977 -3.321 1.00 94.50 84 CYS A N 1
ATOM 683 C CA . CYS A 1 84 ? -3.721 -0.912 -4.238 1.00 94.50 84 CYS A CA 1
ATOM 684 C C . CYS A 1 84 ? -2.637 -0.665 -5.301 1.00 94.50 84 CYS A C 1
ATOM 686 O O . CYS A 1 84 ? -2.941 -0.634 -6.489 1.00 94.50 84 CYS A O 1
ATOM 688 N N . GLU A 1 85 ? -1.368 -0.602 -4.892 1.00 93.81 85 GLU A N 1
ATOM 689 C CA . GLU A 1 85 ? -0.228 -0.358 -5.792 1.00 93.81 85 GLU A CA 1
ATOM 690 C C . GLU A 1 85 ? 0.248 -1.604 -6.565 1.00 93.81 85 GLU 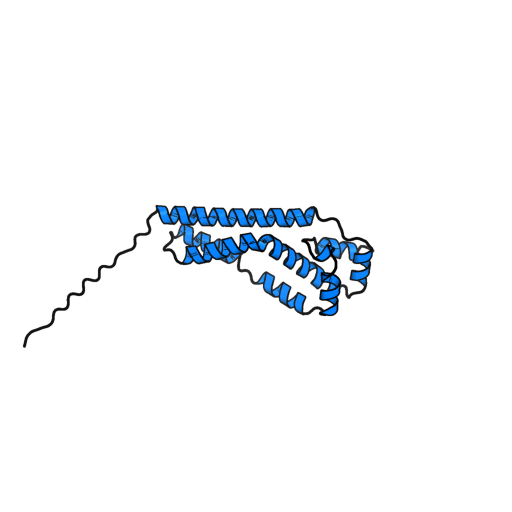A C 1
ATOM 692 O O . GLU A 1 85 ? 1.104 -1.537 -7.455 1.00 93.81 85 GLU A O 1
ATOM 697 N N . ARG A 1 86 ? -0.253 -2.785 -6.182 1.00 93.06 86 ARG A N 1
ATOM 698 C CA . ARG A 1 86 ? 0.256 -4.083 -6.642 1.00 93.06 86 ARG A CA 1
ATOM 699 C C . ARG A 1 86 ? 0.300 -4.248 -8.164 1.00 93.06 86 ARG A C 1
ATOM 701 O O . ARG A 1 86 ? 1.261 -4.878 -8.625 1.00 93.06 86 ARG A O 1
ATOM 708 N N . PRO A 1 87 ? -0.695 -3.798 -8.953 1.00 95.19 87 PRO A N 1
ATOM 709 C CA . PRO A 1 87 ? -0.670 -3.994 -10.399 1.00 95.19 87 PRO A CA 1
ATOM 710 C C . PRO A 1 87 ? 0.557 -3.341 -11.050 1.00 95.19 87 PRO A C 1
ATOM 712 O O . PRO A 1 87 ? 1.306 -4.007 -11.765 1.00 95.19 87 PRO A O 1
ATOM 715 N N . GLU A 1 88 ? 0.820 -2.074 -10.742 1.00 96.69 88 GLU A N 1
ATOM 716 C CA . GLU A 1 88 ? 1.928 -1.304 -11.302 1.00 96.69 88 GLU A CA 1
ATOM 717 C C . GLU A 1 88 ? 3.277 -1.769 -10.745 1.00 96.69 88 GLU A C 1
ATOM 719 O O . GLU A 1 88 ? 4.237 -1.910 -11.508 1.00 96.69 88 GLU A O 1
ATOM 724 N N . LEU A 1 89 ? 3.333 -2.131 -9.458 1.00 93.56 89 LEU A N 1
ATOM 725 C CA . LEU A 1 89 ? 4.516 -2.759 -8.865 1.00 93.56 89 LEU A CA 1
ATOM 726 C C . LEU A 1 89 ? 4.884 -4.066 -9.582 1.00 93.56 89 LEU A C 1
ATOM 728 O O . LEU A 1 89 ? 6.051 -4.313 -9.881 1.00 93.56 89 LEU A O 1
ATOM 732 N N . THR A 1 90 ? 3.890 -4.900 -9.898 1.00 94.12 90 THR A N 1
ATOM 733 C CA . THR A 1 90 ? 4.102 -6.182 -10.589 1.00 94.12 90 THR A CA 1
ATOM 734 C C . THR A 1 90 ? 4.667 -5.966 -11.993 1.00 94.12 90 THR A C 1
ATOM 736 O O . THR A 1 90 ? 5.619 -6.643 -12.389 1.00 94.12 90 THR A O 1
ATOM 739 N N . GLU A 1 91 ? 4.124 -5.001 -12.735 1.00 96.06 91 GLU A N 1
ATOM 740 C CA . GLU A 1 91 ? 4.615 -4.632 -14.067 1.00 96.06 91 GLU A CA 1
ATOM 741 C C . GLU A 1 91 ? 6.052 -4.092 -14.028 1.00 96.06 91 GLU A C 1
ATOM 743 O O . GLU A 1 91 ? 6.872 -4.416 -14.900 1.00 96.06 91 GLU A O 1
ATOM 748 N N . LEU A 1 92 ? 6.385 -3.296 -13.009 1.00 95.31 92 LEU A N 1
ATOM 749 C CA . LEU A 1 92 ? 7.736 -2.787 -12.798 1.00 95.31 92 LEU A CA 1
ATOM 750 C C . LEU A 1 92 ? 8.711 -3.917 -12.436 1.00 95.31 92 LEU A C 1
ATOM 752 O O . LEU A 1 92 ? 9.758 -4.043 -13.073 1.00 95.31 92 LEU A O 1
ATOM 756 N N . SER A 1 93 ? 8.353 -4.807 -11.505 1.00 93.62 93 SER A N 1
ATOM 757 C CA . SER A 1 93 ? 9.158 -5.990 -11.166 1.00 93.62 93 SER A CA 1
ATOM 758 C C . SER A 1 93 ? 9.391 -6.902 -12.376 1.00 93.62 93 SER A C 1
ATOM 760 O O . SER A 1 93 ? 10.514 -7.367 -12.596 1.00 93.62 93 SER A O 1
ATOM 762 N N . TYR A 1 94 ? 8.363 -7.128 -13.201 1.00 93.00 94 TYR A N 1
ATOM 763 C CA . TYR A 1 94 ? 8.492 -7.890 -14.445 1.00 93.00 94 TYR A CA 1
ATOM 764 C C . TYR A 1 94 ? 9.446 -7.208 -15.432 1.00 93.00 94 TYR A C 1
ATOM 766 O O . TYR A 1 94 ? 10.322 -7.858 -16.010 1.00 93.00 94 TYR A O 1
ATOM 774 N N . THR A 1 95 ? 9.321 -5.888 -15.586 1.00 93.19 95 THR A N 1
ATOM 775 C CA . THR A 1 95 ? 10.201 -5.080 -16.439 1.00 93.19 95 THR A CA 1
ATOM 776 C C . THR A 1 95 ? 11.650 -5.182 -15.988 1.00 93.19 95 THR A C 1
ATOM 778 O O . THR A 1 95 ? 12.526 -5.432 -16.815 1.00 93.19 95 THR A O 1
ATOM 781 N N . ILE A 1 96 ? 11.907 -5.095 -14.682 1.00 92.31 96 ILE A N 1
ATOM 782 C CA . ILE A 1 96 ? 13.250 -5.266 -14.128 1.00 92.31 96 ILE A CA 1
ATOM 783 C C . ILE A 1 96 ? 13.801 -6.648 -14.481 1.00 92.31 96 ILE A C 1
ATOM 785 O O . ILE A 1 96 ? 14.888 -6.757 -15.047 1.00 92.31 96 ILE A O 1
ATOM 789 N N . GLY A 1 97 ? 13.033 -7.710 -14.223 1.00 91.06 97 GLY A N 1
ATOM 790 C CA . GLY A 1 97 ? 13.437 -9.079 -14.550 1.00 91.06 97 GLY A CA 1
ATOM 791 C C . GLY A 1 97 ? 13.709 -9.295 -16.043 1.00 91.06 97 GLY A C 1
ATOM 792 O O . GLY A 1 97 ? 14.610 -10.050 -16.409 1.00 91.06 97 GLY A O 1
ATOM 793 N N . MET A 1 98 ? 12.965 -8.615 -16.918 1.00 91.62 98 MET A N 1
ATOM 794 C CA . MET A 1 98 ? 13.195 -8.645 -18.359 1.00 91.62 98 MET A CA 1
ATOM 795 C C . MET A 1 98 ? 14.493 -7.934 -18.748 1.00 91.62 98 MET A C 1
ATOM 797 O O . MET A 1 98 ? 15.298 -8.526 -19.466 1.00 91.62 98 MET A O 1
ATOM 801 N N . LEU A 1 99 ? 14.707 -6.708 -18.266 1.00 90.81 99 LEU A N 1
ATOM 802 C CA . LEU A 1 99 ? 15.868 -5.889 -18.618 1.00 90.81 99 LEU A CA 1
ATOM 803 C C . LEU A 1 99 ? 17.182 -6.480 -18.096 1.00 90.81 99 LEU A C 1
ATOM 805 O O . LEU A 1 99 ? 18.181 -6.422 -18.804 1.00 90.81 99 LEU A O 1
ATOM 809 N N . LYS A 1 100 ? 17.177 -7.154 -16.935 1.00 88.50 100 LYS A N 1
ATOM 810 C CA . LYS A 1 100 ? 18.357 -7.860 -16.389 1.00 88.50 100 LYS A CA 1
ATOM 811 C C . LYS A 1 100 ? 18.920 -8.953 -17.309 1.00 88.50 100 LYS A C 1
ATOM 813 O O . LYS A 1 100 ? 20.025 -9.428 -17.071 1.00 88.50 100 LYS A O 1
ATOM 818 N N . ARG A 1 101 ? 18.162 -9.396 -18.319 1.00 87.12 101 ARG A N 1
ATOM 819 C CA . ARG A 1 101 ? 18.587 -10.419 -19.293 1.00 87.12 101 ARG A CA 1
ATOM 820 C C . ARG A 1 101 ? 19.199 -9.829 -20.562 1.00 87.12 101 ARG A C 1
ATOM 822 O O . ARG A 1 101 ? 19.644 -10.590 -21.416 1.00 87.12 101 ARG A O 1
ATOM 829 N N . LEU A 1 102 ? 19.169 -8.509 -20.707 1.00 86.00 102 LEU A N 1
ATOM 830 C CA . LEU A 1 102 ? 19.763 -7.803 -21.830 1.00 86.00 102 LEU A CA 1
ATOM 831 C C . LEU A 1 102 ? 21.181 -7.369 -21.465 1.00 86.00 102 LEU A C 1
ATOM 833 O O . LEU A 1 102 ? 21.493 -7.150 -20.297 1.00 86.00 102 LEU A O 1
ATOM 837 N N . ASP A 1 103 ? 22.023 -7.224 -22.479 1.00 84.94 103 ASP A N 1
ATOM 838 C CA . ASP A 1 103 ? 23.283 -6.510 -22.324 1.00 84.94 103 ASP A CA 1
ATOM 839 C C . ASP A 1 103 ? 22.955 -5.005 -22.378 1.00 84.94 103 ASP A C 1
ATOM 841 O O . ASP A 1 103 ? 22.414 -4.497 -23.363 1.00 84.94 103 ASP A O 1
ATOM 845 N N . LEU A 1 104 ? 23.113 -4.332 -21.238 1.00 84.44 104 LEU A N 1
ATOM 846 C CA . LEU A 1 104 ? 22.673 -2.957 -20.996 1.00 84.44 104 LEU A CA 1
ATOM 847 C C . LEU A 1 104 ? 23.884 -2.029 -20.940 1.00 84.44 104 LEU A C 1
ATOM 849 O O . LEU A 1 104 ? 24.971 -2.436 -20.535 1.00 84.44 104 LEU A O 1
ATOM 853 N N . SER A 1 105 ? 23.688 -0.749 -21.268 1.00 85.62 105 SER A N 1
ATOM 854 C CA . SER A 1 105 ? 24.702 0.254 -20.936 1.00 85.62 105 SER A CA 1
ATOM 855 C C . SER A 1 105 ? 24.903 0.330 -19.419 1.00 85.62 105 SER A C 1
ATOM 857 O O . SER A 1 105 ? 23.959 0.104 -18.658 1.00 85.62 105 SER A O 1
ATOM 859 N N . GLU A 1 106 ? 26.110 0.700 -18.989 1.00 87.81 106 GLU A N 1
ATOM 860 C CA . GLU A 1 106 ? 26.458 0.880 -17.572 1.00 87.81 106 GLU A CA 1
ATOM 861 C C . GLU A 1 106 ? 25.457 1.802 -16.857 1.00 87.81 106 GLU A C 1
ATOM 863 O O . GLU A 1 106 ? 24.861 1.405 -15.861 1.00 87.81 106 GLU A O 1
ATOM 868 N N . GLU A 1 107 ? 25.143 2.957 -17.456 1.00 86.88 107 GLU A N 1
ATOM 869 C CA . GLU A 1 107 ? 24.134 3.903 -16.952 1.00 86.88 107 GLU A CA 1
ATOM 870 C C . GLU A 1 107 ? 22.760 3.241 -16.720 1.00 86.88 107 GLU A C 1
ATOM 872 O O . GLU A 1 107 ? 22.110 3.451 -15.693 1.00 86.88 107 GLU A O 1
ATOM 877 N N . THR A 1 108 ? 22.299 2.420 -17.669 1.00 86.19 108 THR A N 1
ATOM 878 C CA . THR A 1 108 ? 20.990 1.759 -17.559 1.00 86.19 108 THR A CA 1
ATOM 879 C C . THR A 1 108 ? 21.021 0.666 -16.494 1.00 86.19 108 THR A C 1
ATOM 881 O O . THR A 1 108 ? 20.046 0.501 -15.761 1.00 86.19 108 THR A O 1
ATOM 884 N N . ALA A 1 109 ? 22.132 -0.064 -16.378 1.00 88.75 109 ALA A N 1
ATOM 885 C CA . ALA A 1 109 ? 22.318 -1.102 -15.372 1.00 88.75 109 ALA A CA 1
ATOM 886 C C . ALA A 1 109 ? 22.375 -0.525 -13.946 1.00 88.75 109 ALA A C 1
ATOM 888 O O . ALA A 1 109 ? 21.727 -1.061 -13.046 1.00 88.75 109 ALA A O 1
ATOM 889 N N . GLU A 1 110 ? 23.081 0.590 -13.741 1.00 91.19 110 GLU A N 1
ATOM 890 C CA . GLU A 1 110 ? 23.123 1.298 -12.455 1.00 91.19 110 GLU A CA 1
ATOM 891 C C . GLU A 1 110 ? 21.735 1.778 -12.036 1.00 91.19 110 GLU A C 1
ATOM 893 O O . GLU A 1 110 ? 21.307 1.574 -10.898 1.00 91.19 110 GLU A O 1
ATOM 898 N N . ARG A 1 111 ? 20.983 2.359 -12.973 1.00 90.38 111 ARG A N 1
ATOM 899 C CA . ARG A 1 111 ? 19.630 2.827 -12.683 1.00 90.38 111 ARG A CA 1
ATOM 900 C C . ARG A 1 111 ? 18.666 1.688 -12.389 1.00 90.38 111 ARG A C 1
ATOM 902 O O . ARG A 1 111 ? 17.867 1.787 -11.462 1.00 90.38 111 ARG A O 1
ATOM 909 N N . LEU A 1 112 ? 18.761 0.594 -13.140 1.00 91.62 112 LEU A N 1
ATOM 910 C CA . LEU A 1 112 ? 18.005 -0.624 -12.873 1.00 91.62 112 LEU A CA 1
ATOM 911 C C . LEU A 1 112 ? 18.272 -1.142 -11.456 1.00 91.62 112 LEU A C 1
ATOM 913 O O . LEU A 1 112 ? 17.334 -1.509 -10.751 1.00 91.62 112 LEU A O 1
ATOM 917 N N . LYS A 1 113 ? 19.540 -1.124 -11.028 1.00 91.62 113 LYS A N 1
ATOM 918 C CA . LYS A 1 113 ? 19.944 -1.532 -9.682 1.00 91.62 113 LYS A CA 1
ATOM 919 C C . LYS A 1 113 ? 19.386 -0.600 -8.603 1.00 91.62 113 LYS A C 1
ATOM 921 O O . LYS A 1 113 ? 18.878 -1.090 -7.600 1.00 91.62 113 LYS A O 1
ATOM 926 N N . ALA A 1 114 ? 19.409 0.713 -8.829 1.00 91.00 114 ALA A N 1
ATOM 927 C CA . ALA A 1 114 ? 18.827 1.684 -7.905 1.00 91.00 114 ALA A CA 1
ATOM 928 C C . ALA A 1 114 ? 17.316 1.464 -7.709 1.00 91.00 114 ALA A C 1
ATOM 930 O O . ALA A 1 114 ? 16.837 1.464 -6.578 1.00 91.00 114 ALA A O 1
ATOM 931 N N . VAL A 1 115 ? 16.571 1.215 -8.794 1.00 91.44 115 VAL A N 1
ATOM 932 C CA . VAL A 1 115 ? 15.138 0.883 -8.707 1.00 91.44 115 VAL A CA 1
ATOM 933 C C . VAL A 1 115 ? 14.936 -0.444 -7.966 1.00 91.44 115 VAL A C 1
ATOM 935 O O . VAL A 1 115 ? 14.074 -0.541 -7.100 1.00 91.44 115 VAL A O 1
ATOM 938 N N . GLU A 1 116 ? 15.749 -1.462 -8.255 1.00 90.94 116 GLU A N 1
ATOM 939 C CA . GLU A 1 116 ? 15.675 -2.769 -7.591 1.00 90.94 116 GLU A CA 1
ATOM 940 C C . GLU A 1 116 ? 15.852 -2.670 -6.066 1.00 90.94 116 GLU A C 1
ATOM 942 O O . GLU A 1 116 ? 15.077 -3.263 -5.313 1.00 90.94 116 GLU A O 1
ATOM 947 N N . ASP A 1 117 ? 16.839 -1.896 -5.612 1.00 88.88 117 ASP A N 1
ATOM 948 C CA . ASP A 1 117 ? 17.133 -1.722 -4.186 1.00 88.88 117 ASP A CA 1
ATOM 949 C C . ASP A 1 117 ? 16.020 -0.972 -3.438 1.00 88.88 117 ASP A C 1
ATOM 951 O O . ASP A 1 117 ? 15.792 -1.232 -2.254 1.00 88.88 117 ASP A O 1
ATOM 955 N N . LEU A 1 118 ? 15.296 -0.084 -4.126 1.00 85.25 118 LEU A N 1
ATOM 956 C CA . LEU A 1 118 ? 14.129 0.607 -3.572 1.00 85.25 118 LEU A CA 1
ATOM 957 C C . LEU A 1 118 ? 12.908 -0.313 -3.458 1.00 85.25 118 LEU A C 1
ATOM 959 O O . LEU A 1 118 ? 12.188 -0.251 -2.464 1.00 85.25 118 LEU A O 1
ATOM 963 N N . LEU A 1 119 ? 12.675 -1.179 -4.447 1.00 84.38 119 LEU A N 1
ATOM 964 C CA . LEU A 1 119 ? 11.498 -2.053 -4.463 1.00 84.38 119 LEU A CA 1
ATOM 965 C C . LEU A 1 119 ? 11.624 -3.236 -3.500 1.00 84.38 119 LEU A C 1
ATOM 967 O O . LEU A 1 119 ? 10.654 -3.623 -2.848 1.00 84.38 119 LEU A O 1
ATOM 971 N N . TYR A 1 120 ? 12.809 -3.839 -3.400 1.00 82.12 120 TYR A N 1
ATOM 972 C CA . TYR A 1 120 ? 13.003 -5.087 -2.658 1.00 82.12 120 TYR A CA 1
ATOM 973 C C . TYR A 1 120 ? 13.528 -4.856 -1.239 1.00 82.12 120 TYR A C 1
ATOM 975 O O . TYR A 1 120 ? 14.578 -5.366 -0.844 1.00 82.12 120 TYR A O 1
ATOM 983 N N . THR A 1 121 ? 12.756 -4.123 -0.433 1.00 76.12 121 THR A N 1
ATOM 984 C CA . THR A 1 121 ? 13.060 -3.936 0.993 1.00 76.12 121 THR A CA 1
ATOM 985 C C . THR A 1 121 ? 12.464 -5.056 1.864 1.00 76.12 121 THR A C 1
ATOM 987 O O . THR A 1 121 ? 11.397 -5.590 1.565 1.00 76.12 121 THR A O 1
ATOM 990 N N . PRO A 1 122 ? 13.094 -5.416 3.000 1.00 70.06 122 PRO A N 1
ATOM 991 C CA . PRO A 1 122 ? 12.565 -6.428 3.924 1.00 70.06 122 PRO A CA 1
ATOM 992 C C . PRO A 1 122 ? 11.396 -5.930 4.795 1.00 70.06 122 PRO A C 1
ATOM 994 O O . PRO A 1 122 ? 10.865 -6.691 5.607 1.00 70.06 122 PRO A O 1
ATOM 997 N N . SER A 1 123 ? 11.013 -4.653 4.678 1.00 72.69 123 SER A N 1
ATOM 998 C CA . SER A 1 123 ? 9.993 -4.012 5.518 1.00 72.69 123 SER A CA 1
ATOM 999 C C . SER A 1 123 ? 8.627 -4.722 5.464 1.00 72.69 123 SER A C 1
ATOM 1001 O O . SER A 1 123 ? 8.118 -5.080 6.532 1.00 72.69 123 SER A O 1
ATOM 1003 N N . PRO A 1 124 ? 8.069 -5.054 4.277 1.00 75.00 124 PRO A N 1
ATOM 1004 C CA . PRO A 1 124 ? 6.739 -5.664 4.174 1.00 75.00 124 PRO A CA 1
ATOM 1005 C C . PRO A 1 124 ? 6.631 -7.023 4.881 1.00 75.00 124 PRO A C 1
ATOM 1007 O O . PRO A 1 124 ? 5.597 -7.346 5.466 1.00 75.00 124 PRO A O 1
ATOM 1010 N N . TRP A 1 125 ? 7.714 -7.810 4.893 1.00 77.88 125 TRP A N 1
ATOM 1011 C CA . TRP A 1 125 ? 7.743 -9.108 5.575 1.00 77.88 125 TRP A CA 1
ATOM 1012 C C . TRP A 1 125 ? 7.585 -8.973 7.094 1.00 77.88 125 TRP A C 1
ATOM 1014 O O . TRP A 1 125 ? 6.809 -9.701 7.710 1.00 77.88 125 TRP A O 1
ATOM 1024 N N . ARG A 1 126 ? 8.270 -8.004 7.711 1.00 80.69 126 ARG A N 1
ATOM 1025 C CA . ARG A 1 126 ? 8.204 -7.794 9.169 1.00 80.69 126 ARG A CA 1
ATOM 1026 C C . ARG A 1 126 ? 6.821 -7.343 9.634 1.00 80.69 126 ARG A C 1
ATOM 1028 O O . ARG A 1 126 ? 6.430 -7.649 10.758 1.00 80.69 126 ARG A O 1
ATOM 1035 N N . PHE A 1 127 ? 6.092 -6.601 8.802 1.00 79.69 127 PHE A N 1
ATOM 1036 C CA . PHE A 1 127 ? 4.709 -6.229 9.104 1.00 79.69 127 PHE A CA 1
ATOM 1037 C C . PHE A 1 127 ? 3.779 -7.435 9.036 1.00 79.69 127 PHE A C 1
ATOM 1039 O O . PHE A 1 127 ? 2.976 -7.624 9.949 1.00 79.69 127 PHE A O 1
ATOM 1046 N N . ARG A 1 128 ? 3.950 -8.288 8.020 1.00 85.12 128 ARG A N 1
ATOM 1047 C CA . ARG A 1 128 ? 3.203 -9.542 7.891 1.00 85.12 128 ARG A CA 1
ATOM 1048 C C . ARG A 1 128 ? 3.403 -10.459 9.095 1.00 85.12 128 ARG A C 1
ATOM 1050 O O . ARG A 1 128 ? 2.422 -10.895 9.678 1.00 85.12 128 ARG A O 1
ATOM 1057 N N . GLU A 1 129 ? 4.645 -10.687 9.514 1.00 88.44 129 GLU A N 1
ATOM 1058 C CA . GLU A 1 129 ? 4.947 -11.547 10.668 1.00 88.44 129 GLU A CA 1
ATOM 1059 C C . GLU A 1 129 ? 4.236 -11.069 11.948 1.00 88.44 129 GLU A C 1
ATOM 1061 O O . GLU A 1 129 ? 3.638 -11.855 12.681 1.00 88.44 129 GLU A O 1
ATOM 1066 N N . ARG A 1 130 ? 4.240 -9.754 12.208 1.00 86.94 130 ARG A N 1
ATOM 1067 C CA . ARG A 1 130 ? 3.523 -9.188 13.363 1.00 86.94 130 ARG A CA 1
ATOM 1068 C C . ARG A 1 130 ? 2.013 -9.303 13.213 1.00 86.94 130 ARG A C 1
ATOM 1070 O O . ARG A 1 130 ? 1.340 -9.561 14.205 1.00 86.94 130 ARG A O 1
ATOM 1077 N N . TYR A 1 131 ? 1.484 -9.118 12.009 1.00 91.81 131 TYR A N 1
ATOM 1078 C CA . TYR A 1 131 ? 0.060 -9.286 11.744 1.00 91.81 131 TYR A CA 1
ATOM 1079 C C . TYR A 1 131 ? -0.401 -10.717 12.014 1.00 91.81 131 TYR A C 1
ATOM 1081 O O . TYR A 1 131 ? -1.388 -10.929 12.709 1.00 91.81 131 TYR A O 1
ATOM 1089 N N . GLU A 1 132 ? 0.362 -11.701 11.542 1.00 92.69 132 GLU A N 1
ATOM 1090 C CA . GLU A 1 132 ? 0.083 -13.126 11.740 1.00 92.69 132 GLU A CA 1
ATOM 1091 C C . GLU A 1 132 ? 0.183 -13.551 13.215 1.00 92.69 132 GLU A C 1
ATOM 1093 O O . GLU A 1 132 ? -0.415 -14.551 13.603 1.00 92.69 132 GLU A O 1
ATOM 1098 N N . SER A 1 133 ? 0.860 -12.767 14.065 1.00 92.19 133 SER A N 1
ATOM 1099 C CA . SER A 1 133 ? 0.885 -12.992 15.519 1.00 92.19 133 SER A CA 1
ATOM 1100 C C . SER A 1 133 ? -0.407 -12.594 16.250 1.00 9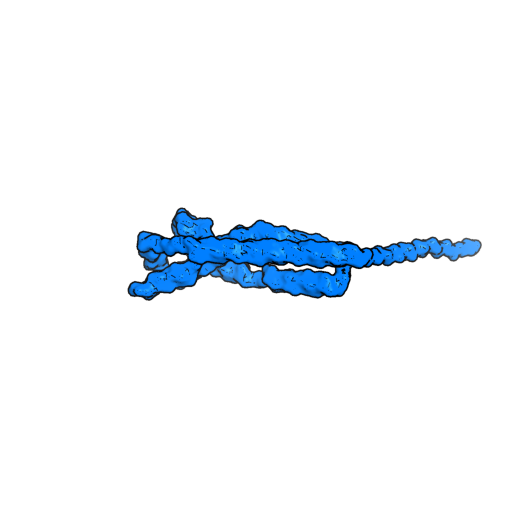2.19 133 SER A C 1
ATOM 1102 O O . SER A 1 133 ? -0.554 -12.896 17.436 1.00 92.19 133 SER A O 1
ATOM 1104 N N . LEU A 1 134 ? -1.337 -11.905 15.580 1.00 95.38 134 LEU A N 1
ATOM 1105 C CA . LEU A 1 134 ? -2.629 -11.539 16.160 1.00 95.38 134 LEU A CA 1
ATOM 1106 C C . LEU A 1 134 ? -3.577 -12.744 16.232 1.00 95.38 134 LEU A C 1
ATOM 1108 O O . LEU A 1 134 ? -3.558 -13.583 15.325 1.00 95.38 134 LEU A O 1
ATOM 1112 N N . PRO A 1 135 ? -4.470 -12.798 17.243 1.00 96.00 135 PRO A N 1
ATOM 1113 C CA . PRO A 1 135 ? -5.524 -13.804 17.290 1.00 96.00 135 PRO A CA 1
ATOM 1114 C C . PRO A 1 135 ? -6.314 -13.832 15.978 1.00 96.00 135 PRO A C 1
ATOM 1116 O O . PRO A 1 135 ? -6.770 -12.794 15.501 1.00 96.00 135 PRO A O 1
ATOM 1119 N N . GLU A 1 136 ? -6.481 -15.019 15.397 1.00 95.00 136 GLU A N 1
ATOM 1120 C CA . GLU A 1 136 ? -7.194 -15.192 14.126 1.00 95.00 136 GLU A CA 1
ATOM 1121 C C . GLU A 1 136 ? -8.626 -14.659 14.206 1.00 95.00 136 GLU A C 1
ATOM 1123 O O . GLU A 1 136 ? -9.027 -13.884 13.348 1.00 95.00 136 GLU A O 1
ATOM 1128 N N . SER A 1 137 ? -9.335 -14.941 15.302 1.00 94.44 137 SER A N 1
ATOM 1129 C CA . SER A 1 137 ? -10.691 -14.433 15.530 1.00 94.44 137 SER A CA 1
ATOM 1130 C C . SER A 1 137 ? -10.781 -12.905 15.542 1.00 94.44 137 SER A C 1
ATOM 1132 O O . SER A 1 137 ? -11.765 -12.345 15.068 1.00 94.44 137 SER A O 1
ATOM 1134 N N . MET A 1 138 ? -9.757 -12.216 16.060 1.00 94.88 138 MET A N 1
ATOM 1135 C CA . MET A 1 138 ? -9.685 -10.754 16.017 1.00 94.88 138 MET A CA 1
ATOM 1136 C C . MET A 1 138 ? -9.473 -10.266 14.584 1.00 94.88 138 MET A C 1
ATOM 1138 O O . MET A 1 138 ? -10.130 -9.316 14.163 1.00 94.88 138 MET A O 1
ATOM 1142 N N . ARG A 1 139 ? -8.564 -10.907 13.837 1.00 95.56 139 ARG A N 1
ATOM 1143 C CA . ARG A 1 139 ? -8.312 -10.557 12.435 1.00 95.56 139 ARG A CA 1
ATOM 1144 C C . ARG A 1 139 ? -9.573 -10.742 11.603 1.00 95.56 139 ARG A C 1
ATOM 1146 O O . ARG A 1 139 ? -9.981 -9.799 10.950 1.00 95.56 139 ARG A O 1
ATOM 1153 N N . GLU A 1 140 ? -10.225 -11.897 11.678 1.00 94.75 140 GLU A N 1
ATOM 1154 C CA . GLU A 1 140 ? -11.443 -12.181 10.911 1.00 94.75 140 GLU A CA 1
ATOM 1155 C C . GLU A 1 140 ? -12.585 -11.213 11.236 1.00 94.75 140 GLU A C 1
ATOM 1157 O O . GLU A 1 140 ? -13.211 -10.684 10.318 1.00 94.75 140 GLU A O 1
ATOM 1162 N N . ALA A 1 141 ? -12.829 -10.944 12.524 1.00 94.19 141 ALA A N 1
ATOM 1163 C CA . ALA A 1 141 ? -13.880 -10.022 12.941 1.00 94.19 141 ALA A CA 1
ATOM 1164 C C . ALA A 1 141 ? -13.645 -8.617 12.372 1.00 94.19 141 ALA A C 1
ATOM 1166 O O . ALA A 1 141 ? -14.529 -8.059 11.728 1.00 94.19 141 ALA A O 1
ATOM 1167 N N . LEU A 1 142 ? -12.439 -8.069 12.546 1.00 95.81 142 LEU A N 1
ATOM 1168 C CA . LEU A 1 142 ? -12.123 -6.727 12.065 1.00 95.81 142 LEU A CA 1
ATOM 1169 C C . LEU A 1 142 ? -11.996 -6.676 10.534 1.00 95.81 142 LEU A C 1
ATOM 1171 O O . LEU A 1 142 ? -12.460 -5.731 9.916 1.00 95.81 142 LEU A O 1
ATOM 1175 N N . GLU A 1 143 ? -11.428 -7.685 9.873 1.00 95.44 143 GLU A N 1
ATOM 1176 C CA . GLU A 1 143 ? -11.338 -7.719 8.404 1.00 95.44 143 GLU A CA 1
ATOM 1177 C C . GLU A 1 143 ? -12.709 -7.790 7.713 1.00 95.44 143 GLU A C 1
ATOM 1179 O O . GLU A 1 143 ? -12.825 -7.402 6.548 1.00 95.44 143 GLU A O 1
ATOM 1184 N N . SER A 1 144 ? -13.743 -8.265 8.415 1.00 95.19 144 SER A N 1
ATOM 1185 C CA . SER A 1 144 ? -15.112 -8.292 7.896 1.00 95.19 144 SER A CA 1
ATOM 1186 C C . SER A 1 144 ? -15.760 -6.906 7.817 1.00 95.19 144 SER A C 1
ATOM 1188 O O . SER A 1 144 ? -16.667 -6.699 7.009 1.00 95.19 144 SER A O 1
ATOM 1190 N N . GLU A 1 145 ? -15.247 -5.934 8.573 1.00 96.19 145 GLU A N 1
ATOM 1191 C CA . GLU A 1 145 ? -15.749 -4.565 8.575 1.00 96.19 145 GLU A CA 1
ATOM 1192 C C . GLU A 1 145 ? -15.427 -3.865 7.256 1.00 96.19 145 GLU A C 1
ATOM 1194 O O . GLU A 1 145 ? -14.271 -3.802 6.829 1.00 96.19 145 GLU A O 1
ATOM 1199 N N . ALA A 1 146 ? -16.440 -3.263 6.627 1.00 94.75 146 ALA A N 1
ATOM 1200 C CA . ALA A 1 146 ? -16.296 -2.600 5.327 1.00 94.75 146 ALA A CA 1
ATOM 1201 C C . ALA A 1 146 ? -15.210 -1.509 5.331 1.00 94.75 146 ALA A C 1
ATOM 1203 O O . ALA A 1 146 ? -14.547 -1.268 4.322 1.00 94.75 146 ALA A O 1
ATOM 1204 N N . TYR A 1 147 ? -14.991 -0.866 6.482 1.00 95.88 147 TYR A N 1
ATOM 1205 C CA . TYR A 1 147 ? -13.938 0.130 6.640 1.00 95.88 147 TYR A CA 1
ATOM 1206 C C . TYR A 1 147 ? -12.538 -0.450 6.376 1.00 95.88 147 TYR A C 1
ATOM 1208 O O . TYR A 1 147 ? -11.735 0.194 5.708 1.00 95.88 147 TYR A O 1
ATOM 1216 N N . PHE A 1 148 ? -12.270 -1.683 6.823 1.00 96.44 148 PHE A N 1
ATOM 1217 C CA . PHE A 1 148 ? -10.973 -2.359 6.715 1.00 96.44 148 PHE A CA 1
ATOM 1218 C C . PHE A 1 148 ? -10.805 -3.189 5.428 1.00 96.44 148 PHE A C 1
ATOM 1220 O O . PHE A 1 148 ? -9.897 -4.025 5.332 1.00 96.44 148 PHE A O 1
ATOM 1227 N N . GLN A 1 149 ? -11.660 -2.966 4.428 1.00 94.62 149 GLN A N 1
ATOM 1228 C CA . GLN A 1 149 ? -11.565 -3.582 3.098 1.00 94.62 149 GLN A CA 1
ATOM 1229 C C . GLN A 1 149 ? -10.958 -2.644 2.042 1.00 94.62 149 GLN A C 1
ATOM 1231 O O . GLN A 1 149 ? -10.580 -3.105 0.969 1.00 94.62 149 GLN A O 1
ATOM 1236 N N . GLU A 1 150 ? -10.817 -1.355 2.353 1.00 93.38 150 GLU A N 1
ATOM 1237 C CA . GLU A 1 150 ? -10.273 -0.328 1.458 1.00 93.38 150 GLU A CA 1
ATOM 1238 C C . GLU A 1 150 ? -9.138 0.446 2.149 1.00 93.38 150 GLU A C 1
ATOM 1240 O O . GLU A 1 150 ? -9.119 0.496 3.382 1.00 93.38 150 GLU A O 1
ATOM 1245 N N . PRO A 1 151 ? -8.191 1.044 1.399 1.00 95.31 151 PRO A N 1
ATOM 1246 C CA . PRO A 1 151 ? -7.098 1.825 1.977 1.00 95.31 151 PRO A CA 1
ATOM 1247 C C . PRO A 1 151 ? -7.582 2.879 2.987 1.00 95.31 151 PRO A C 1
ATOM 1249 O O . PRO A 1 151 ? -8.558 3.592 2.749 1.00 95.31 151 PRO A O 1
ATOM 1252 N N . PHE A 1 152 ? -6.889 2.974 4.124 1.00 96.50 152 PHE A N 1
ATOM 1253 C CA . PHE A 1 152 ? -7.231 3.876 5.224 1.00 96.50 152 PHE A CA 1
ATOM 1254 C C . PHE A 1 152 ? -5.992 4.299 6.024 1.00 96.50 152 PHE A C 1
ATOM 1256 O O . PHE A 1 152 ? -4.961 3.628 5.991 1.00 96.50 152 PHE A O 1
ATOM 1263 N N . ASP A 1 153 ? -6.114 5.379 6.800 1.00 96.06 153 ASP A N 1
ATOM 1264 C CA . ASP A 1 153 ? -5.045 5.861 7.680 1.00 96.06 153 ASP A CA 1
ATOM 1265 C C . ASP A 1 153 ? -5.110 5.171 9.054 1.00 96.06 153 ASP A C 1
ATOM 1267 O O . ASP A 1 153 ? -5.871 5.553 9.948 1.00 96.06 153 ASP A O 1
ATOM 1271 N N . GLY A 1 154 ? -4.291 4.133 9.235 1.00 94.94 154 GLY A N 1
ATOM 1272 C CA . GLY A 1 154 ? -4.222 3.393 10.496 1.00 94.94 154 GLY A CA 1
ATOM 1273 C C . GLY A 1 154 ? -3.672 4.197 11.678 1.00 94.94 154 GLY A C 1
ATOM 1274 O O . GLY A 1 154 ? -3.996 3.879 12.825 1.00 94.94 154 GLY A O 1
ATOM 1275 N N . VAL A 1 155 ? -2.872 5.241 11.433 1.00 94.69 155 VAL A N 1
ATOM 1276 C CA . VAL A 1 155 ? -2.354 6.117 12.494 1.00 94.69 155 VAL A CA 1
ATOM 1277 C C . VAL A 1 155 ? -3.457 7.055 12.969 1.00 94.69 155 VAL A C 1
ATOM 1279 O O . VAL A 1 155 ? -3.675 7.156 14.175 1.00 94.69 155 VAL A O 1
ATOM 1282 N N . ALA A 1 156 ? -4.197 7.676 12.050 1.00 94.69 156 ALA A N 1
ATOM 1283 C CA . ALA A 1 156 ? -5.308 8.559 12.393 1.00 94.69 156 ALA A CA 1
ATOM 1284 C C . ALA A 1 156 ? -6.393 7.827 13.199 1.00 94.69 156 ALA A C 1
ATOM 1286 O O . ALA A 1 156 ? -6.853 8.342 14.220 1.00 94.69 156 ALA A O 1
ATOM 1287 N N . VAL A 1 157 ? -6.747 6.596 12.806 1.00 95.69 157 VAL A N 1
ATOM 1288 C CA . VAL A 1 157 ? -7.691 5.757 13.570 1.00 95.69 157 VAL A CA 1
ATOM 1289 C C . VAL A 1 157 ? -7.158 5.465 14.974 1.00 95.69 157 VAL A C 1
ATOM 1291 O O . VAL A 1 157 ? -7.882 5.624 15.957 1.00 95.69 157 VAL A O 1
ATOM 1294 N N . LEU A 1 158 ? -5.880 5.094 15.093 1.00 94.75 158 LEU A N 1
ATOM 1295 C CA . LEU A 1 158 ? -5.256 4.808 16.385 1.00 94.75 158 LEU A CA 1
ATOM 1296 C C . LEU A 1 158 ? -5.234 6.031 17.314 1.00 94.75 158 LEU A C 1
ATOM 1298 O O . LEU A 1 158 ? -5.421 5.879 18.520 1.00 94.75 158 LEU A O 1
ATOM 1302 N N . GLU A 1 159 ? -4.980 7.227 16.788 1.00 92.81 159 GLU A N 1
ATOM 1303 C CA . GLU A 1 159 ? -4.983 8.454 17.590 1.00 92.81 159 GLU A CA 1
ATOM 1304 C C . GLU A 1 159 ? -6.397 8.836 18.042 1.00 92.81 159 GLU A C 1
ATOM 1306 O O . GLU A 1 159 ? -6.587 9.164 19.214 1.00 92.81 159 GLU A O 1
ATOM 1311 N N . ALA A 1 160 ? -7.412 8.693 17.186 1.00 89.69 160 ALA A N 1
ATOM 1312 C CA . ALA A 1 160 ? -8.799 8.934 17.591 1.00 89.69 160 ALA A CA 1
ATOM 1313 C C . ALA A 1 160 ? -9.276 7.971 18.686 1.00 89.69 160 ALA A C 1
ATOM 1315 O O . ALA A 1 160 ? -10.041 8.362 19.566 1.00 89.69 160 ALA A O 1
ATOM 1316 N N . MET A 1 161 ? -8.780 6.730 18.688 1.00 89.06 161 MET A N 1
ATOM 1317 C CA . MET A 1 161 ? -9.064 5.789 19.771 1.00 89.06 161 MET A CA 1
ATOM 1318 C C . MET A 1 161 ? -8.494 6.228 21.124 1.00 89.06 161 MET A C 1
ATOM 1320 O O . MET A 1 161 ? -9.078 5.884 22.149 1.00 89.06 161 MET A O 1
ATOM 1324 N N . LYS A 1 162 ? -7.366 6.954 21.137 1.00 84.81 162 LYS A N 1
ATOM 1325 C CA . LYS A 1 162 ? -6.685 7.423 22.359 1.00 84.81 162 LYS A CA 1
ATOM 1326 C C . LYS A 1 162 ? -7.197 8.767 22.876 1.00 84.81 162 LYS A C 1
ATOM 1328 O O . LYS A 1 162 ? -6.894 9.116 24.011 1.00 84.81 162 LYS A O 1
ATOM 1333 N N . ALA A 1 163 ? -7.884 9.548 22.045 1.00 72.62 163 ALA A N 1
ATOM 1334 C CA . ALA A 1 163 ? -8.261 10.931 22.340 1.00 72.62 163 ALA A CA 1
ATOM 1335 C C . ALA A 1 163 ? -9.473 11.083 23.290 1.00 72.62 163 ALA A C 1
ATOM 1337 O O . ALA A 1 163 ? -10.009 12.186 23.403 1.00 72.62 163 ALA A O 1
ATOM 1338 N N . GLN A 1 164 ? -9.900 10.009 23.967 1.00 56.03 164 GLN A N 1
ATOM 1339 C CA . GLN A 1 164 ? -10.985 10.003 24.957 1.00 56.03 164 GLN A CA 1
ATOM 1340 C C . GLN A 1 164 ? -10.497 9.458 26.298 1.00 56.03 164 GLN A C 1
ATOM 1342 O O . GLN A 1 164 ? -9.890 8.363 26.298 1.00 56.03 164 GLN A O 1
#

Radius of gyration: 25.26 Å; chains: 1; bounding box: 72×52×65 Å

pLDDT: mean 85.4, std 16.74, range [29.88, 97.75]

Foldseek 3Di:
DDDDDDDDPPPPPPPPDDVVVQVVLQVVLVVLVVLLVVLLVVQVVQQVPDDDDDPVLLVVLVVDDLVLLLLLLVLLLVVQSCVSSVVSLVVSVVSLVVCVPDDHPPVSVVVSVVVVVVSDDCVNVVSVVSNVPHDPVSNVVSCPDPSSVHRYDSVVSSVVSVPD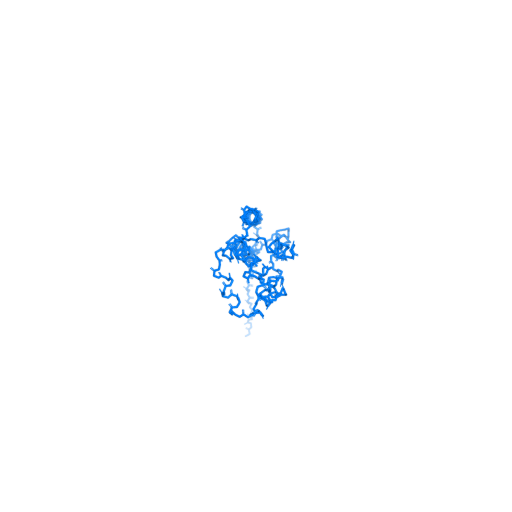

Secondary structure (DSSP, 8-state):
------------------HHHHHHHHHHHHHHHHHHHHHHHHHHHHHHHPPPPPHHHHHHHHTS-HHHHHHHHHHHHHHHHHHHSHHHHHHHHHHHHHHTTS---HHHHHHHHHHHHHH--SHHHHHHHHHHTS-HHHHHHHHTSGGGGS---HHHHHHHHH--

Sequence (164 aa):
MSWFTRTAIWICAAVSVSPATASEARTYLEKRVEAYEQAIERCEQQVRERAFPGDELLEQLRQHELKQVRVFLIARAQQLESQCERPELTELSYTIGMLKRLDLSEETAERLKAVEDLLYTPSPWRFRERYESLPESMREALESEAYFQEPFDGVAVLEAMKAQ

Organism: NCBI:txid2032626